Protein AF-I9TWE4-F1 (afdb_monomer_lite)

Radius of gyration: 20.51 Å; chains: 1; bounding box: 48×39×51 Å

Organism: NCBI:txid992056

Structure (mmCIF, N/CA/C/O backbone):
data_AF-I9TWE4-F1
#
_entry.id   AF-I9TWE4-F1
#
loop_
_atom_site.group_PDB
_atom_site.id
_atom_site.type_symbol
_atom_site.label_atom_id
_atom_site.label_alt_id
_atom_site.label_comp_id
_atom_site.label_asym_id
_atom_site.label_entity_id
_atom_site.label_seq_id
_atom_site.pdbx_PDB_ins_code
_atom_site.Cartn_x
_atom_site.Cartn_y
_atom_site.Cartn_z
_atom_site.occupancy
_atom_site.B_iso_or_equiv
_atom_site.auth_seq_id
_atom_site.auth_comp_id
_atom_site.auth_asym_id
_atom_site.auth_atom_id
_atom_site.pdbx_PDB_model_num
ATOM 1 N N . MET A 1 1 ? -34.393 22.550 -10.892 1.00 41.09 1 MET A N 1
ATOM 2 C CA . MET A 1 1 ? -33.021 22.783 -10.386 1.00 41.09 1 MET A CA 1
ATOM 3 C C . MET A 1 1 ? -32.577 21.528 -9.645 1.00 41.09 1 MET A C 1
ATOM 5 O O . MET A 1 1 ? -33.103 21.260 -8.572 1.00 41.09 1 MET A O 1
ATOM 9 N N . ARG A 1 2 ? -31.730 20.684 -10.253 1.00 47.41 2 ARG A N 1
ATOM 10 C CA . ARG A 1 2 ? -31.253 19.456 -9.595 1.00 47.41 2 ARG A CA 1
ATOM 11 C C . ARG A 1 2 ? -30.262 19.868 -8.509 1.00 47.41 2 ARG A C 1
ATOM 13 O O . ARG A 1 2 ? -29.289 20.556 -8.799 1.00 47.41 2 ARG A O 1
ATOM 20 N N . LYS A 1 3 ? -30.567 19.526 -7.258 1.00 53.00 3 LYS A N 1
ATOM 21 C CA . LYS A 1 3 ? -29.695 19.788 -6.113 1.00 53.00 3 LYS A CA 1
ATOM 22 C C . LYS A 1 3 ? -28.469 18.885 -6.258 1.00 53.00 3 LYS A C 1
ATOM 24 O O . LYS A 1 3 ? -28.542 17.716 -5.901 1.00 53.00 3 LYS A O 1
ATOM 29 N N . HIS A 1 4 ? -27.378 19.405 -6.817 1.00 49.34 4 HIS A N 1
ATOM 30 C CA . HIS A 1 4 ? -26.076 18.743 -6.764 1.00 49.34 4 HIS A CA 1
ATOM 31 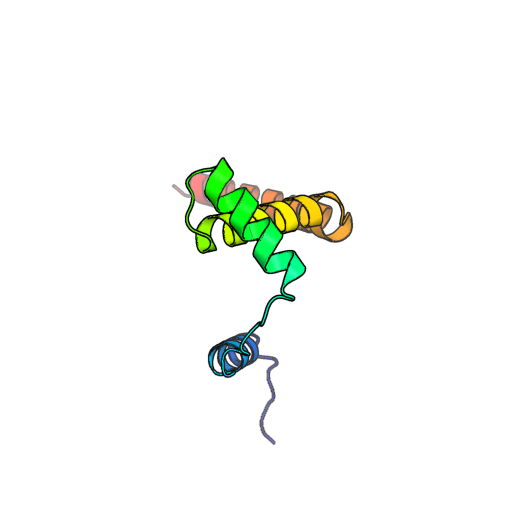C C . HIS A 1 4 ? -25.556 18.828 -5.328 1.00 49.34 4 HIS A C 1
ATOM 33 O O . HIS A 1 4 ? -24.798 19.725 -4.965 1.00 49.34 4 HIS A O 1
ATOM 39 N N . GLY A 1 5 ? -26.030 17.912 -4.484 1.00 52.00 5 GLY A N 1
ATOM 40 C CA . GLY A 1 5 ? -25.277 17.519 -3.306 1.00 52.00 5 GLY A CA 1
ATOM 41 C C . GLY A 1 5 ? -23.989 16.874 -3.802 1.00 52.00 5 GLY A C 1
ATOM 42 O O . GLY A 1 5 ? -24.038 16.021 -4.680 1.00 52.00 5 GLY A O 1
ATOM 43 N N . ASN A 1 6 ? -22.848 17.336 -3.299 1.00 57.25 6 ASN A N 1
ATOM 44 C CA . ASN A 1 6 ? -21.520 16.814 -3.613 1.00 57.25 6 ASN A CA 1
ATOM 45 C C . ASN A 1 6 ? -21.373 15.407 -3.001 1.00 57.25 6 ASN A C 1
ATOM 47 O O . ASN A 1 6 ? -20.703 15.220 -1.983 1.00 57.25 6 ASN A O 1
ATOM 51 N N . ASP A 1 7 ? -22.110 14.442 -3.548 1.00 62.66 7 ASP A N 1
ATOM 52 C CA . ASP A 1 7 ? -22.16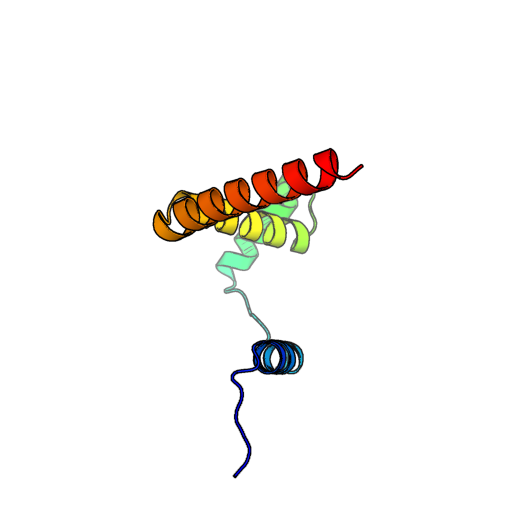9 13.085 -3.040 1.00 62.66 7 ASP A CA 1
ATOM 53 C C . ASP A 1 7 ? -20.907 12.354 -3.495 1.00 62.66 7 ASP A C 1
ATOM 55 O O . ASP A 1 7 ? -20.763 11.920 -4.638 1.00 62.66 7 ASP A O 1
ATOM 59 N N . ARG A 1 8 ? -19.945 12.239 -2.576 1.00 59.59 8 ARG A N 1
ATOM 60 C CA . ARG A 1 8 ? -18.679 11.523 -2.796 1.00 59.59 8 ARG A CA 1
ATOM 61 C C . ARG A 1 8 ? -18.904 10.099 -3.313 1.00 59.59 8 ARG A C 1
ATOM 63 O O . ARG A 1 8 ? -18.014 9.541 -3.951 1.00 59.59 8 ARG A O 1
ATOM 70 N N . SER A 1 9 ? -20.074 9.516 -3.053 1.00 63.69 9 SER A N 1
ATOM 71 C CA . SER A 1 9 ? -20.423 8.189 -3.543 1.00 63.69 9 SER A CA 1
ATOM 72 C C . SER A 1 9 ? -20.742 8.150 -5.048 1.00 63.69 9 SER A C 1
ATOM 74 O O . SER A 1 9 ? -20.498 7.115 -5.670 1.00 63.69 9 SER A O 1
ATOM 76 N N . GLU A 1 10 ? -21.167 9.258 -5.670 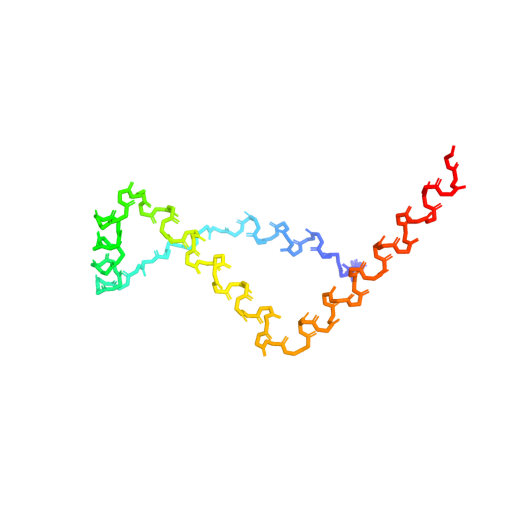1.00 66.81 10 GLU A N 1
ATOM 77 C CA . GLU A 1 10 ? -21.301 9.372 -7.134 1.00 66.81 10 GLU A CA 1
ATOM 78 C C . GLU A 1 10 ? -19.930 9.375 -7.821 1.00 66.81 10 GLU A C 1
ATOM 80 O O . GLU A 1 10 ? -19.719 8.611 -8.759 1.00 66.81 10 GLU A O 1
ATOM 85 N N . LEU A 1 11 ? -18.950 10.110 -7.280 1.00 63.94 11 LEU A N 1
ATOM 86 C CA . LEU A 1 11 ? -17.569 10.115 -7.793 1.00 63.94 11 LEU A CA 1
ATOM 87 C C . LEU A 1 11 ? -16.923 8.722 -7.748 1.00 63.94 11 LEU A C 1
ATOM 89 O O . LEU A 1 11 ? -16.204 8.330 -8.668 1.00 63.94 11 LEU A O 1
ATOM 93 N N . ILE A 1 12 ? -17.186 7.960 -6.683 1.00 58.47 12 ILE A N 1
ATOM 94 C CA . ILE A 1 12 ? -16.694 6.583 -6.552 1.00 58.47 12 ILE A CA 1
ATOM 95 C C . ILE A 1 12 ? -17.384 5.668 -7.571 1.00 58.47 12 ILE A C 1
ATOM 97 O O . ILE A 1 12 ? -16.714 4.847 -8.198 1.00 58.47 12 ILE A O 1
ATOM 101 N N . LYS A 1 13 ? -18.700 5.809 -7.775 1.00 66.00 13 LYS A N 1
ATOM 102 C CA . LYS A 1 13 ? -19.430 5.037 -8.792 1.00 66.00 13 LYS A CA 1
ATOM 103 C C . LYS A 1 13 ? -18.926 5.345 -10.200 1.00 66.00 13 LYS A C 1
ATOM 105 O O . LYS A 1 13 ? -18.686 4.407 -10.951 1.00 66.00 13 LYS A O 1
ATOM 110 N N . ASP A 1 14 ? -18.677 6.608 -10.525 1.00 64.88 14 ASP A N 1
ATOM 111 C CA . ASP A 1 14 ? -18.125 7.013 -11.820 1.00 64.88 14 ASP A CA 1
ATOM 112 C C . ASP A 1 14 ? -16.710 6.464 -12.045 1.00 64.88 14 ASP A C 1
ATOM 114 O O . ASP A 1 14 ? -16.393 5.994 -13.138 1.00 64.88 14 ASP A O 1
ATOM 118 N N . LEU A 1 15 ? -15.872 6.426 -11.003 1.00 61.94 15 LEU A N 1
ATOM 119 C CA . LEU A 1 15 ? -14.550 5.791 -11.054 1.00 61.94 15 LEU A CA 1
ATOM 120 C C . LEU A 1 15 ? -14.623 4.270 -11.263 1.00 61.94 15 LE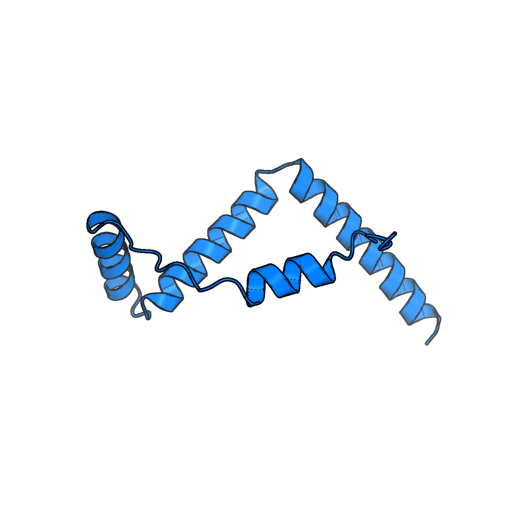U A C 1
ATOM 122 O O . LEU A 1 15 ? -13.771 3.712 -11.953 1.00 61.94 15 LEU A O 1
ATOM 126 N N . LEU A 1 16 ? -15.624 3.600 -10.682 1.00 63.09 16 LEU A N 1
ATOM 127 C CA . LEU A 1 16 ? -15.853 2.160 -10.854 1.00 63.09 16 LEU A CA 1
ATOM 128 C C . LEU A 1 16 ? -16.481 1.820 -12.216 1.00 63.09 16 LEU A C 1
ATOM 130 O O . LEU A 1 16 ? -16.229 0.741 -12.752 1.00 63.09 16 LEU A O 1
ATOM 134 N N . LEU A 1 17 ? -17.285 2.730 -12.774 1.00 68.69 17 LEU A N 1
ATOM 135 C CA . LEU A 1 17 ? -17.904 2.619 -14.099 1.00 68.69 17 LEU A CA 1
ATOM 136 C C . LEU A 1 17 ? -16.950 3.028 -15.232 1.00 68.69 17 LEU A C 1
ATOM 138 O O . LEU A 1 17 ? -17.149 2.630 -16.384 1.00 68.69 17 LEU A O 1
ATOM 142 N N . ALA A 1 18 ? -15.906 3.803 -14.928 1.00 65.25 18 ALA A N 1
ATOM 143 C CA . ALA A 1 18 ? -14.882 4.172 -15.890 1.00 65.25 18 ALA A CA 1
ATOM 144 C C . ALA A 1 18 ? -14.186 2.917 -16.434 1.00 65.25 18 ALA A C 1
ATOM 146 O O . ALA A 1 18 ? -13.680 2.073 -15.691 1.00 65.25 18 ALA A O 1
ATOM 147 N N . LYS A 1 19 ? -14.134 2.794 -17.768 1.00 61.16 19 LYS A N 1
ATOM 148 C CA . LYS A 1 19 ? -13.461 1.665 -18.420 1.00 61.16 19 LYS A CA 1
ATOM 149 C C . LYS A 1 19 ? -12.010 1.579 -17.932 1.00 61.16 19 LYS A C 1
ATOM 151 O O . LYS A 1 19 ? -11.301 2.588 -17.997 1.00 61.16 19 LYS A O 1
ATOM 156 N N . PRO A 1 20 ? -11.531 0.393 -17.513 1.00 58.50 20 PRO A N 1
ATOM 157 C CA . PRO A 1 20 ? -10.158 0.233 -17.068 1.00 58.50 20 PRO A CA 1
ATOM 158 C C . PRO A 1 20 ? -9.224 0.610 -18.216 1.00 58.50 20 PRO A C 1
ATOM 160 O O . PRO A 1 20 ? -9.169 -0.055 -19.254 1.00 58.50 20 PRO A O 1
ATOM 163 N N . LYS A 1 21 ? -8.499 1.717 -18.050 1.00 63.81 21 LYS A N 1
ATOM 164 C CA . LYS A 1 21 ? -7.510 2.153 -19.031 1.00 63.81 21 LYS A CA 1
ATOM 165 C C . LYS A 1 21 ? -6.414 1.092 -19.062 1.00 63.81 21 LYS A C 1
ATOM 167 O O . LYS A 1 21 ? -5.854 0.750 -18.023 1.00 63.81 21 LYS A O 1
ATOM 172 N N . LYS A 1 22 ? -6.118 0.540 -20.241 1.00 59.41 22 LYS A N 1
ATOM 173 C CA . LYS A 1 22 ? -5.050 -0.455 -20.392 1.00 59.41 22 LYS A CA 1
ATOM 174 C C . LYS A 1 22 ? -3.717 0.230 -20.092 1.00 59.41 22 LYS A C 1
ATOM 176 O O . LYS A 1 22 ? -3.198 0.974 -20.918 1.00 59.41 22 LYS A O 1
ATOM 181 N N . ILE A 1 23 ? -3.188 0.017 -18.891 1.00 63.56 23 ILE A N 1
ATOM 182 C CA . ILE A 1 23 ? -1.883 0.546 -18.494 1.00 63.56 23 ILE A CA 1
ATOM 183 C C . ILE A 1 23 ? -0.826 -0.340 -19.158 1.00 63.56 23 ILE A C 1
ATOM 185 O O . ILE A 1 23 ? -0.605 -1.476 -18.742 1.00 63.56 23 ILE A O 1
ATOM 189 N N . SER A 1 24 ? -0.196 0.154 -20.223 1.00 58.47 24 SER A N 1
ATOM 190 C CA . SER A 1 24 ? 0.973 -0.493 -20.820 1.00 58.47 24 SER A CA 1
ATOM 191 C C . SER A 1 24 ? 2.236 -0.018 -20.111 1.00 58.47 24 SER A C 1
ATOM 193 O O . SER A 1 24 ? 2.508 1.182 -20.049 1.00 58.47 24 SER A O 1
ATOM 195 N N . LEU A 1 25 ? 3.034 -0.953 -19.603 1.00 63.06 25 LEU A N 1
ATOM 196 C CA . LEU A 1 25 ? 4.378 -0.644 -19.127 1.00 63.06 25 LEU A CA 1
ATOM 197 C C . LEU A 1 25 ? 5.306 -0.434 -20.327 1.00 63.06 25 LEU A C 1
ATOM 199 O O . LEU A 1 25 ? 5.214 -1.170 -21.309 1.00 63.06 25 LEU A O 1
ATOM 203 N N . ARG A 1 26 ? 6.236 0.525 -20.232 1.00 76.88 26 ARG A N 1
ATOM 204 C CA . ARG A 1 26 ? 7.369 0.581 -21.169 1.00 76.88 26 ARG A CA 1
ATOM 205 C C . ARG A 1 26 ? 8.154 -0.729 -21.067 1.00 76.88 26 ARG A C 1
ATOM 207 O O . ARG A 1 26 ? 8.299 -1.272 -19.969 1.00 76.88 26 ARG A O 1
ATOM 214 N N . GLU A 1 27 ? 8.688 -1.213 -22.185 1.00 74.69 27 GLU A N 1
ATOM 215 C CA . GLU A 1 27 ? 9.391 -2.504 -22.252 1.00 74.69 27 GLU A CA 1
ATOM 216 C C . GLU A 1 27 ? 10.511 -2.645 -21.215 1.00 74.69 27 GLU A C 1
ATOM 218 O O . GLU A 1 27 ? 10.669 -3.711 -20.618 1.00 74.69 27 GLU A O 1
ATOM 223 N N . ASN A 1 28 ? 11.251 -1.567 -20.945 1.00 73.56 28 ASN A N 1
ATOM 224 C CA . ASN A 1 28 ? 12.332 -1.568 -19.958 1.00 73.56 28 ASN A CA 1
ATOM 225 C C . ASN A 1 28 ? 11.814 -1.871 -18.541 1.00 73.56 28 ASN A C 1
ATOM 227 O O . ASN A 1 28 ? 12.333 -2.768 -17.876 1.00 73.56 28 ASN A O 1
ATOM 231 N N . ASN A 1 29 ? 10.719 -1.228 -18.127 1.00 73.25 29 ASN A N 1
ATOM 232 C CA . ASN A 1 29 ? 10.098 -1.450 -16.817 1.00 73.25 29 ASN A CA 1
ATOM 233 C C . ASN A 1 29 ? 9.555 -2.883 -16.698 1.00 73.25 29 ASN A C 1
ATOM 235 O O . ASN A 1 29 ? 9.643 -3.513 -15.643 1.00 73.25 29 ASN A O 1
ATOM 239 N N . LEU A 1 30 ? 9.013 -3.431 -17.792 1.00 77.69 30 LEU A N 1
ATOM 240 C CA . LEU A 1 30 ? 8.543 -4.815 -17.826 1.00 77.69 30 LEU A CA 1
ATOM 241 C C . LEU A 1 30 ? 9.702 -5.810 -17.657 1.00 77.69 30 LEU A C 1
ATOM 243 O O . LEU A 1 30 ? 9.572 -6.770 -16.894 1.00 77.69 30 LEU A O 1
ATOM 247 N N . LYS A 1 31 ? 10.840 -5.576 -18.324 1.00 83.00 31 LYS A N 1
ATOM 248 C CA . LYS A 1 31 ? 12.044 -6.413 -18.194 1.00 83.00 31 LYS A CA 1
ATOM 249 C C . LYS A 1 31 ? 12.574 -6.417 -16.759 1.00 83.00 31 LYS A C 1
ATOM 251 O O . LYS A 1 31 ? 12.913 -7.481 -16.239 1.00 83.00 31 LYS A O 1
ATOM 256 N N . GLU A 1 32 ? 12.606 -5.268 -16.092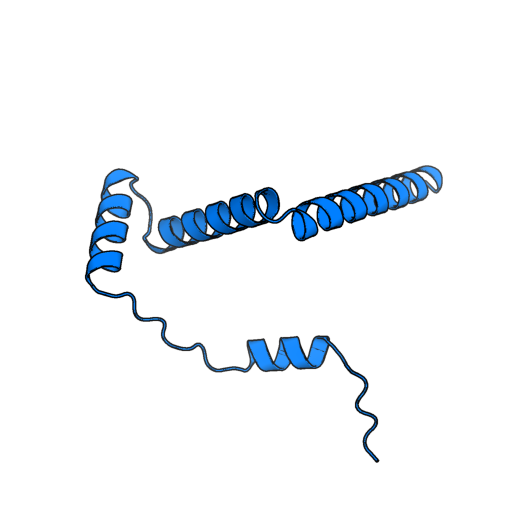 1.00 81.25 32 GLU A N 1
ATOM 257 C CA . GLU A 1 32 ? 13.030 -5.172 -14.688 1.00 81.25 32 GLU A CA 1
ATOM 258 C C . GLU A 1 32 ? 12.090 -5.919 -13.738 1.00 81.25 32 GLU A C 1
ATOM 260 O O . GLU A 1 32 ? 12.541 -6.714 -12.907 1.00 81.25 32 GLU A O 1
ATOM 265 N N . LEU A 1 33 ? 10.776 -5.761 -13.910 1.00 79.75 33 LEU A N 1
ATOM 266 C CA . LEU A 1 33 ? 9.796 -6.490 -13.106 1.00 79.75 33 LEU A CA 1
ATOM 267 C C . LEU A 1 33 ? 9.872 -8.007 -13.333 1.00 79.75 33 LEU A C 1
ATOM 269 O O . LEU A 1 33 ? 9.713 -8.783 -12.389 1.00 79.75 33 LEU A O 1
ATOM 273 N N . GLN A 1 34 ? 10.166 -8.455 -14.557 1.00 82.12 34 GLN A N 1
ATOM 274 C CA . GLN A 1 34 ? 10.405 -9.870 -14.846 1.00 82.12 34 GLN A CA 1
ATOM 275 C C . GLN A 1 34 ? 11.688 -10.403 -14.188 1.00 82.12 34 GLN A C 1
ATOM 277 O O . GLN A 1 34 ? 11.696 -11.550 -13.737 1.00 82.12 34 GLN A O 1
ATOM 282 N N . LYS A 1 35 ? 12.752 -9.598 -14.069 1.00 85.62 35 LYS A N 1
ATOM 283 C CA . LYS A 1 35 ? 13.955 -9.980 -13.304 1.00 85.62 35 LYS A CA 1
ATOM 284 C C . LYS A 1 35 ? 13.629 -10.164 -11.819 1.00 85.62 35 LYS A C 1
ATOM 286 O O . LYS A 1 35 ? 13.999 -11.181 -11.236 1.00 85.62 35 LYS A O 1
ATOM 291 N N . LEU A 1 36 ? 12.872 -9.237 -11.228 1.00 80.75 36 LEU A N 1
ATOM 292 C CA . LEU A 1 36 ? 12.423 -9.325 -9.831 1.00 80.75 36 LEU A CA 1
ATOM 293 C C . LEU A 1 36 ? 11.505 -10.528 -9.584 1.00 80.75 36 LEU A C 1
ATOM 295 O O . LEU A 1 36 ? 11.636 -11.203 -8.564 1.00 80.75 36 LEU A O 1
ATOM 299 N N . LYS A 1 37 ? 10.620 -10.829 -10.543 1.00 84.00 37 LYS A N 1
ATOM 300 C CA . LYS A 1 37 ? 9.781 -12.033 -10.542 1.00 84.00 37 LYS A CA 1
ATOM 301 C C . LYS A 1 37 ? 10.636 -13.297 -10.399 1.00 84.00 37 LYS A C 1
ATOM 303 O O . LYS A 1 37 ? 10.371 -14.109 -9.518 1.00 84.00 37 LYS A O 1
ATOM 308 N N . ARG A 1 38 ? 11.658 -13.443 -11.254 1.00 84.25 38 ARG A N 1
ATOM 309 C CA . ARG A 1 38 ? 12.567 -14.604 -11.263 1.00 84.25 38 ARG A CA 1
ATOM 310 C C . ARG A 1 38 ? 13.368 -14.706 -9.966 1.00 84.25 38 ARG A C 1
ATOM 312 O O . ARG A 1 38 ? 13.480 -15.794 -9.422 1.00 84.25 38 ARG A O 1
ATOM 319 N N . LYS A 1 39 ? 13.868 -13.577 -9.453 1.00 86.12 39 LYS A N 1
ATOM 320 C CA . LYS A 1 39 ? 14.675 -13.527 -8.224 1.00 86.12 39 LYS A CA 1
ATOM 321 C C . LYS A 1 39 ? 13.893 -13.943 -6.975 1.00 86.12 39 LYS A C 1
ATOM 323 O O . LYS A 1 39 ? 14.447 -14.604 -6.109 1.00 86.12 39 LYS A O 1
ATOM 328 N N . ASN A 1 40 ? 12.622 -13.552 -6.887 1.00 78.44 40 ASN A N 1
ATOM 329 C CA . ASN A 1 40 ? 11.822 -13.717 -5.670 1.00 78.44 40 ASN A CA 1
ATOM 330 C C . ASN A 1 40 ? 10.777 -14.845 -5.759 1.00 78.44 40 ASN A C 1
ATOM 332 O O . ASN A 1 40 ? 9.964 -14.980 -4.853 1.00 78.44 40 ASN A O 1
ATOM 336 N N . ASN A 1 41 ? 10.752 -15.612 -6.857 1.00 86.88 41 ASN A N 1
ATOM 337 C CA . ASN A 1 41 ? 9.752 -16.652 -7.141 1.00 86.88 41 ASN A CA 1
ATOM 338 C C . ASN A 1 41 ? 8.285 -16.194 -6.950 1.00 86.88 41 ASN A C 1
ATOM 340 O O . ASN A 1 41 ? 7.426 -16.938 -6.480 1.00 86.88 41 ASN A O 1
ATOM 344 N N . TYR A 1 42 ? 7.986 -14.944 -7.311 1.00 83.75 42 TYR A N 1
ATOM 345 C CA . TYR A 1 42 ? 6.644 -14.367 -7.178 1.00 83.75 42 TYR A CA 1
ATOM 346 C C . TYR A 1 42 ? 5.912 -14.292 -8.515 1.00 83.75 42 TYR A C 1
ATOM 348 O O . TYR A 1 42 ? 6.508 -14.337 -9.588 1.00 83.75 42 TYR A O 1
ATOM 356 N N . LYS A 1 43 ? 4.588 -14.124 -8.484 1.00 88.50 43 LYS A N 1
ATOM 357 C CA . LYS A 1 43 ? 3.822 -13.700 -9.664 1.00 88.50 43 LYS A CA 1
ATOM 358 C C . LYS A 1 43 ? 4.092 -12.216 -9.930 1.00 88.50 43 LYS A C 1
ATOM 360 O O . LYS A 1 43 ? 4.255 -11.428 -9.003 1.00 88.50 43 LYS A O 1
ATOM 365 N N . LEU A 1 44 ? 4.088 -11.805 -11.201 1.00 76.94 44 LEU A N 1
ATOM 366 C CA . LEU A 1 44 ? 4.312 -10.403 -11.594 1.00 76.94 44 LEU A CA 1
ATOM 367 C C . LEU A 1 44 ? 3.338 -9.443 -10.884 1.00 76.94 44 LEU A C 1
ATOM 369 O O . LEU A 1 44 ? 3.728 -8.375 -10.426 1.00 76.94 44 LEU A O 1
ATOM 373 N N . THR A 1 45 ? 2.087 -9.871 -10.716 1.00 77.88 45 THR A N 1
ATOM 374 C CA . THR A 1 45 ? 1.055 -9.140 -9.970 1.00 77.88 45 THR A CA 1
ATOM 375 C C . THR A 1 45 ? 1.407 -8.942 -8.495 1.00 77.88 45 THR A C 1
ATOM 377 O O . THR A 1 45 ? 1.123 -7.881 -7.947 1.00 77.88 45 THR A O 1
ATOM 380 N N . GLN A 1 46 ? 2.054 -9.917 -7.850 1.00 73.69 46 GLN A N 1
ATOM 381 C CA . GLN A 1 46 ? 2.511 -9.798 -6.462 1.00 73.69 46 GLN A CA 1
ATOM 382 C C . GLN A 1 46 ? 3.663 -8.796 -6.345 1.00 73.69 46 GLN A C 1
ATOM 384 O O . GLN A 1 46 ? 3.654 -7.972 -5.436 1.00 73.69 46 GLN A O 1
ATOM 389 N N . VAL A 1 47 ? 4.604 -8.801 -7.297 1.00 76.56 47 VAL A N 1
ATOM 390 C CA . VAL A 1 47 ? 5.708 -7.825 -7.346 1.00 76.56 47 VAL A CA 1
ATOM 391 C C . VAL A 1 47 ? 5.168 -6.397 -7.467 1.00 76.56 47 VAL A C 1
ATOM 393 O O . VAL A 1 47 ? 5.569 -5.525 -6.699 1.00 76.56 47 VAL A O 1
ATOM 396 N N . VAL A 1 48 ? 4.217 -6.168 -8.378 1.00 76.44 48 VAL A N 1
ATOM 397 C CA . VAL A 1 48 ? 3.598 -4.846 -8.569 1.00 76.44 48 VAL A CA 1
ATOM 398 C C . VAL A 1 48 ? 2.809 -4.416 -7.329 1.00 76.44 48 VAL A C 1
ATOM 400 O O . VAL A 1 48 ? 2.974 -3.289 -6.872 1.00 76.44 48 VAL A O 1
ATOM 403 N N . ARG A 1 49 ? 2.009 -5.309 -6.728 1.00 74.25 49 ARG A N 1
ATOM 404 C CA . ARG A 1 49 ? 1.274 -5.010 -5.484 1.00 74.25 49 ARG A CA 1
ATOM 405 C C . ARG A 1 49 ? 2.209 -4.629 -4.338 1.00 74.25 49 ARG A C 1
ATOM 407 O O . ARG A 1 49 ? 1.948 -3.652 -3.646 1.00 74.25 49 ARG A O 1
ATOM 414 N N . LEU A 1 50 ? 3.305 -5.366 -4.158 1.00 77.19 50 LEU A N 1
ATOM 415 C CA . LEU A 1 50 ? 4.302 -5.067 -3.128 1.00 77.19 50 LEU A CA 1
ATOM 416 C C . LEU A 1 50 ? 4.992 -3.721 -3.373 1.00 77.19 50 LEU A C 1
ATOM 418 O O . LEU A 1 50 ? 5.233 -2.987 -2.419 1.00 77.19 50 LEU A O 1
ATOM 422 N N . ALA A 1 51 ? 5.295 -3.386 -4.629 1.00 75.19 51 ALA A N 1
ATOM 423 C CA . ALA A 1 51 ? 5.888 -2.099 -4.983 1.00 75.19 51 ALA A CA 1
ATOM 424 C C . ALA A 1 51 ? 4.930 -0.929 -4.704 1.00 75.19 51 ALA A C 1
ATOM 426 O O . ALA A 1 51 ? 5.343 0.047 -4.086 1.00 75.19 51 ALA A O 1
ATOM 427 N N . ILE A 1 52 ? 3.650 -1.058 -5.078 1.00 73.38 52 ILE A N 1
ATOM 428 C CA . ILE A 1 52 ? 2.616 -0.055 -4.775 1.00 73.38 52 ILE A CA 1
ATOM 429 C C . ILE A 1 52 ? 2.467 0.113 -3.261 1.00 73.38 52 ILE A C 1
ATOM 431 O O . ILE A 1 52 ? 2.504 1.234 -2.771 1.00 73.38 52 ILE A O 1
ATOM 435 N N . LEU A 1 53 ? 2.370 -0.988 -2.507 1.00 76.50 53 LEU A N 1
ATOM 436 C CA . LEU A 1 53 ? 2.238 -0.938 -1.049 1.00 76.50 53 LEU A CA 1
ATOM 437 C C . LEU A 1 53 ? 3.436 -0.246 -0.386 1.00 76.50 53 LEU A C 1
ATOM 439 O O . LEU A 1 53 ? 3.261 0.548 0.533 1.00 76.50 53 LEU A O 1
ATOM 443 N N . LYS A 1 54 ? 4.656 -0.535 -0.851 1.00 79.06 54 LYS A N 1
ATOM 444 C CA . LYS A 1 54 ? 5.864 0.150 -0.373 1.00 79.06 54 LYS A CA 1
ATOM 445 C C . LYS A 1 54 ? 5.840 1.638 -0.711 1.00 79.06 54 LYS A C 1
ATOM 447 O O . LYS A 1 54 ? 6.160 2.439 0.156 1.00 79.06 54 LYS A O 1
ATOM 452 N N . GLY A 1 55 ? 5.438 1.990 -1.932 1.00 73.44 55 GLY A N 1
ATOM 453 C CA . GLY A 1 55 ? 5.296 3.379 -2.365 1.00 73.44 55 GLY A CA 1
ATOM 454 C C . GLY A 1 55 ? 4.283 4.151 -1.522 1.00 73.44 55 GLY A C 1
ATOM 455 O O . GLY A 1 55 ? 4.594 5.247 -1.080 1.00 73.44 55 GLY A O 1
ATOM 456 N N . LEU A 1 56 ? 3.124 3.556 -1.222 1.00 74.56 56 LEU A N 1
ATOM 457 C CA . LEU A 1 56 ? 2.111 4.159 -0.350 1.00 74.56 56 LEU A CA 1
ATOM 458 C C . LEU A 1 56 ? 2.637 4.366 1.073 1.00 74.56 56 LEU A C 1
ATOM 460 O O . LEU A 1 56 ? 2.551 5.471 1.589 1.00 74.56 56 LEU A O 1
ATOM 464 N N . LYS A 1 57 ? 3.275 3.351 1.669 1.00 80.62 57 LYS A N 1
ATOM 465 C CA . LYS A 1 57 ? 3.886 3.476 3.004 1.00 80.62 57 LYS A CA 1
ATOM 466 C C . LYS A 1 57 ? 4.990 4.529 3.062 1.00 80.62 57 LYS A C 1
ATOM 468 O O . LYS A 1 57 ? 5.184 5.159 4.095 1.00 80.62 57 LYS A O 1
ATOM 473 N N . GLN A 1 58 ? 5.758 4.675 1.986 1.00 77.31 58 GLN A N 1
ATOM 474 C CA . GLN A 1 58 ? 6.793 5.699 1.903 1.00 77.31 58 GLN A CA 1
ATOM 475 C C . GLN A 1 58 ? 6.166 7.086 1.746 1.00 77.31 58 GLN A C 1
ATOM 477 O O . GLN A 1 58 ? 6.545 8.007 2.460 1.00 77.31 58 GLN A O 1
ATOM 482 N N . PHE A 1 59 ? 5.158 7.210 0.884 1.00 74.88 59 PHE A N 1
ATOM 483 C CA . PHE A 1 59 ? 4.402 8.441 0.682 1.00 74.88 59 PHE A CA 1
ATOM 484 C C . PHE A 1 59 ? 3.728 8.923 1.972 1.00 74.88 59 PHE A C 1
ATOM 486 O O . PHE A 1 59 ? 3.821 10.101 2.297 1.00 74.88 59 PHE A O 1
ATOM 493 N N . GLU A 1 60 ? 3.123 8.018 2.743 1.00 75.81 60 GLU A N 1
ATOM 494 C CA . GLU A 1 60 ? 2.556 8.320 4.063 1.00 75.81 60 GLU A CA 1
ATOM 495 C C . GLU A 1 60 ? 3.594 8.863 5.050 1.00 75.81 60 GLU A C 1
ATOM 497 O O . GLU A 1 60 ? 3.238 9.649 5.917 1.00 75.81 60 GLU A O 1
ATOM 502 N N . LYS A 1 61 ? 4.866 8.459 4.939 1.00 77.69 61 LYS A N 1
ATOM 503 C CA . LYS A 1 61 ? 5.946 8.922 5.825 1.00 77.69 61 LYS A CA 1
ATOM 504 C C . LYS A 1 61 ? 6.593 10.222 5.361 1.00 77.69 61 LYS A C 1
ATOM 506 O O . LYS A 1 61 ? 6.938 11.057 6.189 1.00 77.69 61 LYS A O 1
ATOM 511 N N . GLU A 1 62 ? 6.819 10.364 4.059 1.00 78.94 62 GLU A N 1
ATOM 512 C CA . GLU A 1 62 ? 7.497 11.527 3.476 1.00 78.94 62 GLU A CA 1
ATOM 513 C C . GLU A 1 62 ? 6.572 12.738 3.375 1.00 78.94 62 GLU A C 1
ATOM 515 O O . GLU A 1 62 ? 7.020 13.881 3.482 1.00 78.94 62 GLU A O 1
ATOM 520 N N . ASN A 1 63 ? 5.272 12.509 3.188 1.00 85.88 63 ASN A N 1
ATOM 521 C CA . ASN A 1 63 ? 4.301 13.583 3.139 1.00 85.88 63 ASN A CA 1
ATOM 522 C C . ASN A 1 63 ? 3.861 13.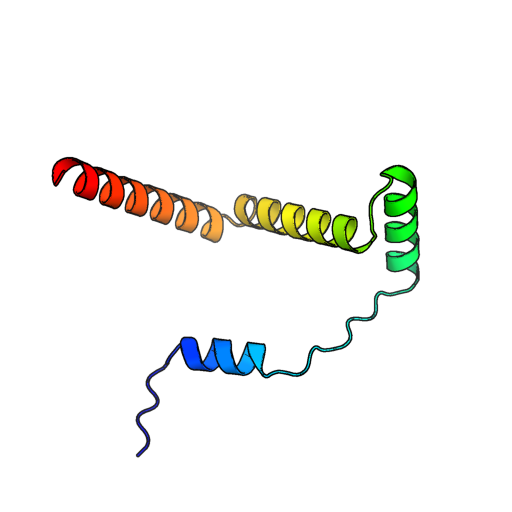953 4.560 1.00 85.88 63 ASN A C 1
ATOM 524 O O . ASN A 1 63 ? 2.976 13.322 5.135 1.00 85.88 63 ASN A O 1
ATOM 528 N N . LEU A 1 64 ? 4.476 15.007 5.104 1.00 71.31 64 LEU A N 1
ATOM 529 C CA . LEU A 1 64 ? 4.226 15.494 6.463 1.00 71.31 64 LEU A CA 1
ATOM 530 C C . LEU A 1 64 ? 2.737 15.753 6.744 1.00 71.31 64 LEU A C 1
ATOM 532 O O . LEU A 1 64 ? 2.263 15.430 7.828 1.00 71.31 64 LEU A O 1
ATOM 536 N N . LEU A 1 65 ? 1.991 16.294 5.775 1.00 74.81 65 LEU A N 1
ATOM 537 C CA . LEU A 1 65 ? 0.559 16.553 5.937 1.00 74.81 65 LEU A CA 1
ATOM 538 C C . LEU A 1 65 ? -0.224 15.244 6.076 1.00 74.81 65 LEU A C 1
ATOM 540 O O . LEU A 1 65 ? -0.989 15.087 7.020 1.00 74.81 65 LEU A O 1
ATOM 544 N N . VAL A 1 66 ? 0.006 14.290 5.170 1.00 74.50 66 VAL A N 1
ATOM 545 C CA . VAL A 1 66 ? -0.648 12.971 5.216 1.00 74.50 66 VAL A CA 1
ATOM 546 C C . VAL A 1 66 ? -0.294 12.242 6.511 1.00 74.50 66 VAL A C 1
ATOM 548 O O . VAL A 1 66 ? -1.180 11.704 7.167 1.00 74.50 66 VAL A O 1
ATOM 551 N N . TYR A 1 67 ? 0.976 12.280 6.916 1.00 74.50 67 TYR A N 1
ATOM 552 C CA . TYR A 1 67 ? 1.451 11.669 8.153 1.00 74.50 67 TYR A CA 1
ATOM 553 C C . TYR A 1 67 ? 0.752 12.227 9.399 1.00 74.50 67 TYR A C 1
ATOM 555 O O . TYR A 1 67 ? 0.275 11.464 10.241 1.00 74.50 67 TYR A O 1
ATOM 563 N N . LEU A 1 68 ? 0.688 13.558 9.523 1.00 73.06 68 LEU A N 1
ATOM 564 C CA . LEU A 1 68 ? 0.058 14.225 10.663 1.00 73.06 68 LEU A CA 1
ATOM 565 C C . LEU A 1 68 ? -1.454 13.973 10.688 1.00 73.06 68 LEU A C 1
ATOM 567 O O . LEU A 1 68 ? -1.983 13.625 11.739 1.00 73.06 68 LEU A O 1
ATOM 571 N N . THR A 1 69 ? -2.130 14.047 9.537 1.00 72.88 69 THR A N 1
ATOM 572 C CA . THR A 1 69 ? -3.566 13.751 9.440 1.00 72.88 69 THR A CA 1
ATOM 573 C C . THR A 1 69 ? -3.887 12.297 9.797 1.00 72.88 69 THR A C 1
ATOM 575 O O . THR A 1 69 ? -4.875 12.050 10.483 1.00 72.88 69 THR A O 1
ATOM 578 N N . LEU A 1 70 ? -3.064 11.328 9.375 1.00 78.62 70 LEU A N 1
ATOM 579 C CA . LEU A 1 70 ? -3.250 9.923 9.755 1.00 78.62 70 LEU A CA 1
ATOM 580 C C . LEU A 1 70 ? -3.078 9.722 11.264 1.00 78.62 70 LEU A C 1
ATOM 582 O O . LEU A 1 70 ? -3.910 9.067 11.880 1.00 78.62 70 LEU A O 1
ATOM 586 N N . ARG A 1 71 ? -2.067 10.353 11.874 1.00 79.56 71 ARG A N 1
ATOM 587 C CA . ARG A 1 71 ? -1.877 10.308 13.332 1.00 79.56 71 ARG A CA 1
ATOM 588 C C . ARG A 1 71 ? -3.052 10.903 14.104 1.00 79.56 71 ARG A C 1
ATOM 590 O O . ARG A 1 71 ? -3.490 10.311 15.083 1.00 79.56 71 ARG A O 1
ATOM 597 N N . GLU A 1 72 ? -3.556 12.059 13.678 1.00 77.62 72 GLU A N 1
ATOM 598 C CA . GLU A 1 72 ? -4.733 12.678 14.300 1.00 77.62 72 GLU A CA 1
ATOM 599 C C . GLU A 1 72 ? -5.973 11.780 14.179 1.00 77.62 72 GLU A C 1
ATOM 601 O O . GLU A 1 72 ? -6.753 11.664 15.127 1.00 77.62 72 GLU A O 1
ATOM 606 N N . PHE A 1 73 ? -6.141 11.109 13.036 1.00 74.88 73 PHE A N 1
ATOM 607 C CA . PHE A 1 73 ? -7.235 10.166 12.821 1.00 74.88 73 PHE A CA 1
ATOM 608 C C . PHE A 1 73 ? -7.111 8.916 13.705 1.00 74.88 73 PHE A C 1
ATOM 610 O O . PHE A 1 73 ? -8.106 8.505 14.302 1.00 74.88 73 PHE A O 1
ATOM 617 N N . ASP A 1 74 ? -5.907 8.357 13.850 1.00 83.38 74 ASP A N 1
ATOM 618 C CA . ASP A 1 74 ? -5.644 7.216 14.737 1.00 83.38 74 ASP A CA 1
ATOM 619 C C . ASP A 1 74 ? -5.985 7.557 16.197 1.00 83.38 74 ASP A C 1
ATOM 621 O O . ASP A 1 74 ? -6.704 6.805 16.855 1.00 83.38 74 ASP A O 1
ATOM 625 N N . SER A 1 75 ? -5.574 8.735 16.684 1.00 80.69 75 SER A N 1
ATOM 626 C CA . SER A 1 75 ? -5.940 9.207 18.028 1.00 80.69 75 SER A CA 1
ATOM 627 C C . SER A 1 75 ? -7.452 9.386 18.201 1.00 80.69 75 SER A C 1
ATOM 629 O O . SER A 1 75 ? -8.002 9.104 19.265 1.00 80.69 75 SER A O 1
ATOM 631 N N . PHE A 1 76 ? -8.159 9.840 17.163 1.00 81.12 76 PHE A N 1
ATOM 632 C CA . PHE A 1 76 ? -9.616 9.944 17.207 1.00 81.12 76 PHE A CA 1
ATOM 633 C C . PHE A 1 76 ? -10.296 8.568 17.295 1.00 81.12 76 PHE A C 1
ATOM 635 O O . PHE A 1 76 ? -11.251 8.409 18.063 1.00 81.12 76 PHE A O 1
ATOM 642 N N . LEU A 1 77 ? -9.810 7.576 16.543 1.00 81.12 77 LEU A N 1
ATOM 643 C CA . LEU A 1 77 ? -10.318 6.204 16.605 1.00 81.12 77 LEU A CA 1
ATOM 644 C C . LEU A 1 77 ? -10.084 5.572 17.979 1.00 81.12 77 LEU A C 1
ATOM 646 O O . LEU A 1 77 ? -11.012 4.976 18.521 1.00 81.12 77 LEU A O 1
ATOM 650 N N . GLU A 1 78 ? -8.908 5.770 18.574 1.00 86.88 78 GLU A N 1
ATOM 651 C CA . GLU A 1 78 ? -8.585 5.293 19.924 1.00 86.88 78 GLU A CA 1
ATOM 652 C C . GLU A 1 78 ? -9.577 5.841 20.966 1.00 86.88 78 GLU A C 1
ATOM 654 O O . GLU A 1 78 ? -10.176 5.084 21.731 1.00 86.88 78 GLU A O 1
ATOM 659 N N . ILE A 1 79 ? -9.873 7.146 20.918 1.00 85.25 79 ILE A N 1
ATOM 660 C CA . ILE A 1 79 ? -10.871 7.777 21.799 1.00 85.25 79 ILE A CA 1
ATOM 661 C C . ILE A 1 79 ? -12.274 7.183 21.587 1.00 85.25 79 ILE A C 1
ATOM 663 O O . ILE A 1 79 ? -13.046 7.028 22.542 1.00 85.25 79 ILE A O 1
ATOM 667 N N . LEU A 1 80 ? -12.652 6.886 20.340 1.00 78.44 80 LEU A N 1
ATOM 668 C CA . LEU A 1 80 ? -13.937 6.252 20.037 1.00 78.44 80 LEU A CA 1
ATOM 669 C C . LEU A 1 80 ? -14.003 4.811 20.558 1.00 78.44 80 LEU A C 1
ATOM 671 O O . LEU A 1 80 ? -15.038 4.413 21.100 1.00 78.44 80 LEU A O 1
ATOM 675 N N . GLU A 1 81 ? -12.920 4.047 20.428 1.00 83.69 81 GLU A N 1
ATOM 676 C CA . GLU A 1 81 ? -12.816 2.687 20.957 1.00 83.69 81 GLU A CA 1
ATOM 677 C C . GLU A 1 81 ? -12.885 2.671 22.486 1.00 83.69 81 GLU A C 1
ATOM 679 O O . GLU A 1 81 ? -13.699 1.928 23.040 1.00 83.69 81 GLU A O 1
ATOM 684 N N . GLU A 1 82 ? -12.147 3.546 23.174 1.00 85.19 82 GLU A N 1
ATOM 685 C CA . GLU A 1 82 ? -12.227 3.693 24.633 1.00 85.19 82 GLU A CA 1
ATOM 686 C C . GLU A 1 82 ? -13.654 4.008 25.102 1.00 85.19 82 GLU A C 1
ATOM 688 O O . GLU A 1 82 ? -14.157 3.424 26.068 1.00 85.19 82 GLU A O 1
ATOM 693 N N . LYS A 1 83 ? -14.342 4.927 24.413 1.00 82.31 83 LYS A N 1
ATOM 694 C CA . LYS A 1 83 ? -15.732 5.282 24.733 1.00 82.31 83 LYS A CA 1
ATOM 695 C C . LYS A 1 83 ? -16.701 4.128 24.495 1.00 82.31 83 LYS A C 1
ATOM 697 O O . LYS A 1 83 ? -17.684 4.016 25.226 1.00 82.31 83 LYS A O 1
ATOM 702 N N . ASN A 1 84 ? -16.449 3.287 23.494 1.00 78.31 84 ASN A N 1
ATOM 703 C CA . ASN A 1 84 ? -17.255 2.098 23.235 1.00 78.31 84 ASN A CA 1
ATOM 704 C C . ASN A 1 84 ? -16.980 0.978 24.246 1.00 78.31 84 ASN A C 1
ATOM 706 O O . ASN A 1 84 ? -17.921 0.294 24.639 1.00 78.31 84 ASN A O 1
ATOM 710 N N . GLN A 1 85 ? -15.739 0.817 24.716 1.00 75.00 85 GLN A N 1
ATOM 711 C CA . GLN A 1 85 ? -15.411 -0.143 25.774 1.00 75.00 85 GLN A CA 1
ATOM 712 C C . GLN A 1 85 ? -16.012 0.257 27.125 1.00 75.00 85 GLN A C 1
ATOM 714 O O . GLN A 1 85 ? -16.567 -0.596 27.800 1.00 75.00 85 GLN A O 1
ATOM 719 N N . LYS A 1 86 ? -16.000 1.548 27.490 1.00 69.69 86 LYS A N 1
ATOM 720 C CA . LYS A 1 86 ? -16.626 2.043 28.737 1.00 69.69 86 LYS A CA 1
ATOM 721 C C . LYS A 1 86 ? -18.155 1.912 28.773 1.00 69.69 86 LYS A C 1
ATOM 723 O O . LYS A 1 86 ? -18.750 2.072 29.833 1.00 69.69 86 LYS A O 1
ATOM 728 N N . LYS A 1 87 ? -18.798 1.686 27.623 1.00 60.62 87 LYS A N 1
ATOM 729 C CA . LYS A 1 87 ? -20.245 1.429 27.513 1.00 60.62 87 LYS A CA 1
ATOM 730 C C . LYS A 1 87 ? -20.608 -0.055 27.628 1.00 60.62 87 LYS A C 1
ATOM 732 O O . LYS A 1 87 ? -21.799 -0.362 27.640 1.00 60.62 87 LYS A O 1
ATOM 737 N N . ARG A 1 88 ? -19.616 -0.944 27.626 1.00 55.12 88 ARG A N 1
ATOM 738 C CA . ARG A 1 88 ? -19.782 -2.395 27.698 1.00 55.12 88 ARG A CA 1
ATOM 739 C C . ARG A 1 88 ? -19.552 -2.878 29.122 1.00 55.12 88 ARG A C 1
ATOM 741 O O . ARG A 1 88 ? -20.236 -3.855 29.487 1.00 55.12 88 ARG A O 1
#

Secondary structure (DSSP, 8-state):
-------HHHHHHHHHHS-----PPPHHHHHHHHHHHHHHT--HHHHHHHHHHHHHHHHHHH-HHHHHHHHHHHHHHHHHHHHHHTT-

pLDDT: mean 72.82, std 10.17, range [41.09, 88.5]

Sequence (88 aa):
MRKHGNDRSELIKDLLLAKPKKISLRENNLKELQKLKRKNNYKLTQVVRLAILKGLKQFEKENLLVYLTLREFDSFLEILEEKNQKKR

Foldseek 3Di:
DDPPDVPVVVVVVVVVVPDPDPDDDDPVVVVVLVVVCVVVVDDSVVSVVVVVVVVVVVCCVVVPVNVVVVVVVVVVVVVVVVVVVVVD